Protein AF-A0A6G3R9V7-F1 (afdb_monomer)

Structure (mmCIF, N/CA/C/O backbone):
data_AF-A0A6G3R9V7-F1
#
_entry.id   AF-A0A6G3R9V7-F1
#
loop_
_atom_site.group_PDB
_atom_site.id
_atom_site.type_symbol
_atom_site.label_atom_id
_atom_site.label_alt_id
_atom_site.label_comp_id
_atom_site.label_asym_id
_atom_site.label_entity_id
_atom_site.label_seq_id
_atom_site.pdbx_PDB_ins_code
_atom_site.Cartn_x
_atom_site.Cartn_y
_atom_site.Cartn_z
_atom_site.occupancy
_atom_site.B_iso_or_equiv
_atom_site.auth_seq_id
_atom_site.auth_comp_id
_atom_site.auth_asym_id
_atom_site.auth_atom_id
_atom_site.pdbx_PDB_model_num
ATOM 1 N N . MET A 1 1 ? 48.338 -47.373 3.025 1.00 44.97 1 MET A N 1
ATOM 2 C CA . MET A 1 1 ? 47.869 -45.983 3.180 1.00 44.97 1 MET A CA 1
ATOM 3 C C . MET A 1 1 ? 46.352 -46.029 3.085 1.00 44.97 1 MET A C 1
ATOM 5 O O . MET A 1 1 ? 45.784 -45.882 2.017 1.00 44.97 1 MET A O 1
ATOM 9 N N . THR A 1 2 ? 45.728 -46.462 4.175 1.00 39.59 2 THR A N 1
ATOM 10 C CA . THR A 1 2 ? 44.278 -46.592 4.341 1.00 39.59 2 THR A CA 1
ATOM 11 C C . THR A 1 2 ? 43.765 -45.263 4.864 1.00 39.59 2 THR A C 1
ATOM 13 O O . THR A 1 2 ? 44.139 -44.901 5.977 1.00 39.59 2 THR A O 1
ATOM 16 N N . ASP A 1 3 ? 42.954 -44.555 4.081 1.00 39.59 3 ASP A N 1
ATOM 17 C CA . ASP A 1 3 ? 42.157 -43.450 4.606 1.00 39.59 3 ASP A CA 1
ATOM 18 C C . ASP A 1 3 ? 40.691 -43.874 4.633 1.00 39.59 3 ASP A C 1
ATOM 20 O O . ASP A 1 3 ? 40.093 -44.293 3.640 1.00 39.59 3 ASP A O 1
ATOM 24 N N . THR A 1 4 ? 40.203 -43.902 5.861 1.00 49.16 4 THR A N 1
ATOM 25 C CA . THR A 1 4 ? 38.950 -44.468 6.319 1.00 49.16 4 THR A CA 1
ATOM 26 C C . THR A 1 4 ? 37.867 -43.411 6.186 1.00 49.16 4 THR A C 1
ATOM 28 O O . THR A 1 4 ? 38.034 -42.286 6.644 1.00 49.16 4 THR A O 1
ATOM 31 N N . ALA A 1 5 ? 36.726 -43.801 5.621 1.00 50.50 5 ALA A N 1
ATOM 32 C CA . ALA A 1 5 ? 35.506 -43.011 5.626 1.00 50.50 5 ALA A CA 1
ATOM 33 C C . ALA A 1 5 ? 35.195 -42.456 7.028 1.00 50.50 5 ALA A C 1
ATOM 35 O O . ALA A 1 5 ? 34.998 -43.220 7.974 1.00 50.50 5 ALA A O 1
ATOM 36 N N . LEU A 1 6 ? 35.060 -41.133 7.141 1.00 55.19 6 LEU A N 1
ATOM 37 C CA . LEU A 1 6 ? 34.373 -40.500 8.262 1.00 55.19 6 LEU A CA 1
ATOM 38 C C . LEU A 1 6 ? 33.171 -39.719 7.722 1.00 55.19 6 LEU A C 1
ATOM 40 O O . LEU A 1 6 ? 33.208 -38.509 7.514 1.00 55.19 6 LEU A O 1
ATOM 44 N N . CYS A 1 7 ? 32.073 -40.442 7.492 1.00 44.97 7 CYS A N 1
ATOM 45 C CA . CYS A 1 7 ? 30.747 -39.838 7.510 1.00 44.97 7 CYS A CA 1
ATOM 46 C C . CYS A 1 7 ? 30.545 -39.234 8.905 1.00 44.97 7 CYS A C 1
ATOM 48 O O . CYS A 1 7 ? 30.332 -39.960 9.879 1.00 44.97 7 CYS A O 1
ATOM 50 N N . GLY A 1 8 ? 30.629 -37.908 9.003 1.00 42.91 8 GLY A N 1
ATOM 51 C CA . GLY A 1 8 ? 30.183 -37.179 10.182 1.00 42.91 8 GLY A CA 1
ATOM 52 C C . GLY A 1 8 ? 28.707 -37.484 10.424 1.00 42.91 8 GLY A C 1
ATOM 53 O O . GLY A 1 8 ? 27.855 -37.197 9.587 1.00 42.91 8 GLY A O 1
ATOM 54 N N . ARG A 1 9 ? 28.406 -38.119 11.557 1.00 53.47 9 ARG A N 1
ATOM 55 C CA . ARG A 1 9 ? 27.035 -38.318 12.031 1.00 53.47 9 ARG A CA 1
ATOM 56 C C . ARG A 1 9 ? 26.480 -36.959 12.470 1.00 53.47 9 ARG A C 1
ATOM 58 O O . ARG A 1 9 ? 27.119 -36.327 13.310 1.00 53.47 9 ARG A O 1
ATOM 65 N N . PRO A 1 10 ? 25.299 -36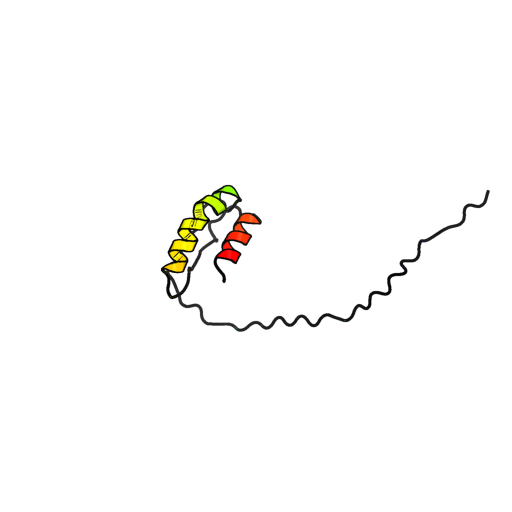.517 12.011 1.00 49.50 10 PRO A N 1
ATOM 66 C CA . PRO A 1 10 ? 24.604 -35.429 12.678 1.00 49.50 10 PRO A CA 1
ATOM 67 C C . PRO A 1 10 ? 24.059 -35.953 14.014 1.00 49.50 10 PRO A C 1
ATOM 69 O O . PRO A 1 10 ? 22.994 -36.560 14.086 1.00 49.50 10 PRO A O 1
ATOM 72 N N . THR A 1 11 ? 24.810 -35.749 15.095 1.00 57.28 11 THR A N 1
ATOM 73 C CA . THR A 1 11 ? 24.278 -35.823 16.460 1.00 57.28 11 THR A CA 1
ATOM 74 C C . THR A 1 11 ? 23.593 -34.501 16.774 1.00 57.28 11 THR A C 1
ATOM 76 O O . THR A 1 11 ? 24.162 -33.622 17.413 1.00 57.28 11 THR A O 1
ATOM 79 N N . GLY A 1 12 ? 22.369 -34.361 16.28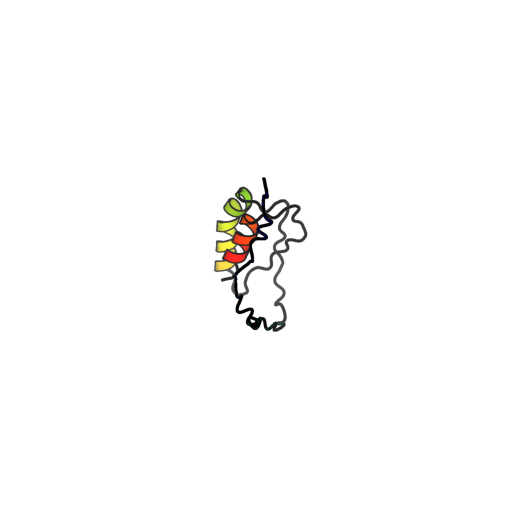2 1.00 48.06 12 GLY A N 1
ATOM 80 C CA . GLY A 1 12 ? 21.436 -33.319 16.678 1.00 48.06 12 GLY A CA 1
ATOM 81 C C . GLY A 1 12 ? 20.090 -33.986 16.874 1.00 48.06 12 GLY A C 1
ATOM 82 O O . GLY A 1 12 ? 19.338 -34.155 15.922 1.00 48.06 12 GLY A O 1
ATOM 83 N N . ARG A 1 13 ? 19.824 -34.446 18.099 1.00 51.53 13 ARG A N 1
ATOM 84 C CA . ARG A 1 13 ? 18.500 -34.901 18.511 1.00 51.53 13 ARG A CA 1
ATOM 85 C C . ARG A 1 13 ? 17.601 -33.667 18.522 1.00 51.53 13 ARG A C 1
ATOM 87 O O . ARG A 1 13 ? 17.551 -32.959 19.518 1.00 51.53 13 ARG A O 1
ATOM 94 N N . GLY A 1 14 ? 16.995 -33.364 17.378 1.00 52.00 14 GLY A N 1
ATOM 95 C CA . GLY A 1 14 ? 15.905 -32.409 17.306 1.00 52.00 14 GLY A CA 1
ATOM 96 C C . GLY A 1 14 ? 14.740 -33.011 18.070 1.00 52.00 14 GLY A C 1
ATOM 97 O O . GLY A 1 14 ? 14.149 -33.991 17.619 1.00 52.00 14 GLY A O 1
ATOM 98 N N . ASP A 1 15 ? 14.454 -32.469 19.248 1.00 57.19 15 ASP A N 1
ATOM 99 C CA . ASP A 1 15 ? 13.123 -32.571 19.829 1.00 57.19 15 ASP A CA 1
ATOM 100 C C . ASP A 1 15 ? 12.185 -31.790 18.900 1.00 57.19 15 ASP A C 1
ATOM 102 O O . ASP A 1 15 ? 11.902 -30.612 19.097 1.00 57.19 15 ASP A O 1
ATOM 106 N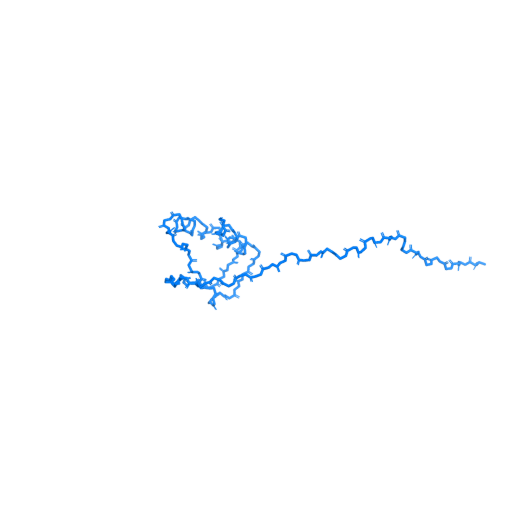 N . ASP A 1 16 ? 11.768 -32.461 17.828 1.00 59.91 16 ASP A N 1
ATOM 107 C CA . ASP A 1 16 ? 10.835 -31.993 16.805 1.00 59.91 16 ASP A CA 1
ATOM 108 C C . ASP A 1 16 ? 9.409 -32.097 17.367 1.00 59.91 16 ASP A C 1
ATOM 110 O O . ASP A 1 16 ? 8.531 -32.789 16.847 1.00 59.91 16 ASP A O 1
ATOM 114 N N . ALA A 1 17 ? 9.199 -31.492 18.539 1.00 60.53 17 ALA A N 1
ATOM 115 C CA . ALA A 1 17 ? 7.865 -31.323 19.072 1.00 60.53 17 ALA A CA 1
ATOM 116 C C . ALA A 1 17 ? 7.132 -30.391 18.097 1.00 60.53 17 ALA A C 1
ATOM 118 O O . ALA A 1 17 ? 7.583 -29.258 17.910 1.00 60.53 17 ALA A O 1
ATOM 119 N N . PRO A 1 18 ? 6.026 -30.824 17.465 1.00 56.53 18 PRO A N 1
ATOM 120 C CA . PRO A 1 18 ? 5.261 -29.946 16.602 1.00 56.53 18 PRO A CA 1
ATOM 121 C C . PRO A 1 18 ? 4.806 -28.754 17.439 1.00 56.53 18 PRO A C 1
ATOM 123 O O . PRO A 1 18 ? 3.968 -28.892 18.331 1.00 56.53 18 PRO A O 1
ATOM 126 N N . HIS A 1 19 ? 5.387 -27.584 17.179 1.00 59.41 19 HIS A N 1
ATOM 127 C CA . HIS A 1 19 ? 4.876 -26.335 17.714 1.00 59.41 19 HIS A CA 1
ATOM 128 C C . HIS A 1 19 ? 3.436 -26.210 17.205 1.00 59.41 19 HIS A C 1
ATOM 130 O O . H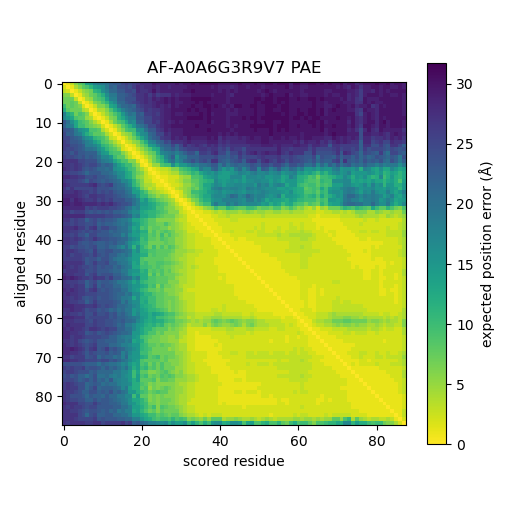IS A 1 19 ? 3.240 -26.149 15.987 1.00 59.41 19 HIS A O 1
ATOM 136 N N . PRO A 1 20 ? 2.410 -26.220 18.074 1.00 60.44 20 PRO A N 1
ATOM 137 C CA . PRO A 1 20 ? 1.050 -26.060 17.602 1.00 60.44 20 PRO A CA 1
ATOM 138 C C . PRO A 1 20 ? 0.95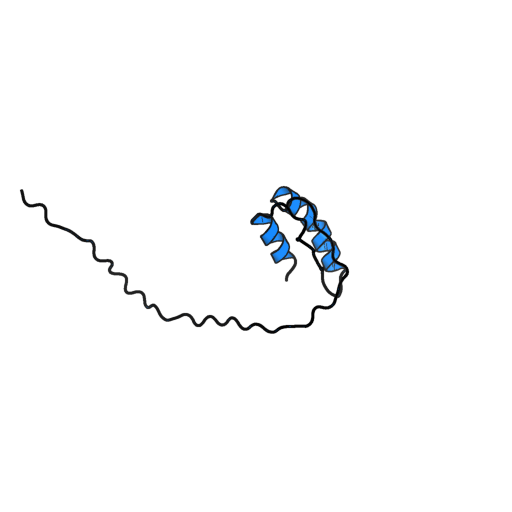2 -24.657 17.009 1.00 60.44 20 PRO A C 1
ATOM 140 O O . PRO A 1 20 ? 1.082 -23.666 17.727 1.00 60.44 20 PRO A O 1
ATOM 143 N N . SER A 1 21 ? 0.767 -24.555 15.693 1.00 63.84 21 SER A N 1
ATOM 144 C CA . SER A 1 21 ? 0.485 -23.276 15.054 1.00 63.84 21 SER A CA 1
ATOM 145 C C . SER A 1 21 ? -0.866 -22.787 15.579 1.00 63.84 21 SER A C 1
ATOM 147 O O . SER A 1 21 ? -1.914 -23.242 15.126 1.00 63.84 21 SER A O 1
ATOM 149 N N . GLN A 1 22 ? -0.856 -21.883 16.560 1.00 69.50 22 GLN A N 1
ATOM 150 C CA . GLN A 1 22 ? -2.060 -21.326 17.193 1.00 69.50 22 GLN A CA 1
ATOM 151 C C . GLN A 1 22 ? -2.738 -20.242 16.333 1.00 69.50 22 GLN A C 1
ATOM 153 O O . GLN A 1 22 ? -3.380 -19.334 16.854 1.00 69.50 22 GLN A O 1
ATOM 158 N N . ALA A 1 23 ? -2.582 -20.290 15.010 1.00 75.75 23 ALA A N 1
ATOM 159 C CA . ALA A 1 23 ? -3.186 -19.303 14.129 1.00 75.75 23 ALA A CA 1
ATOM 160 C C . ALA A 1 23 ? -4.687 -19.599 13.978 1.00 75.75 23 ALA A C 1
ATOM 162 O O . ALA A 1 23 ? -5.081 -20.536 13.286 1.00 75.75 23 ALA A O 1
ATOM 163 N N . ALA A 1 24 ? -5.522 -18.791 14.630 1.00 78.31 24 ALA A N 1
ATOM 164 C CA . ALA A 1 24 ? -6.964 -18.760 14.415 1.00 78.31 24 ALA A CA 1
ATOM 165 C C . ALA A 1 24 ? -7.326 -17.536 13.560 1.00 78.31 24 ALA A C 1
ATOM 167 O O . ALA A 1 24 ? -6.830 -16.437 13.799 1.00 78.31 24 ALA A O 1
ATOM 168 N N . MET A 1 25 ? -8.190 -17.722 12.560 1.00 77.44 25 MET A N 1
ATOM 169 C CA . MET A 1 25 ? -8.685 -16.647 11.698 1.00 77.44 25 MET A CA 1
ATOM 170 C C . MET A 1 25 ? -10.161 -16.391 12.002 1.00 77.44 25 MET A C 1
ATOM 172 O O . MET A 1 25 ? -10.994 -17.272 11.802 1.00 77.44 25 MET A O 1
ATOM 176 N N . THR A 1 26 ? -10.491 -15.167 12.409 1.00 78.19 26 THR A N 1
ATOM 177 C CA . THR A 1 26 ? -11.877 -14.692 12.504 1.00 78.19 26 THR A CA 1
ATOM 178 C C . THR A 1 26 ? -12.117 -13.690 11.386 1.00 78.19 26 THR A C 1
ATOM 180 O O . THR A 1 26 ? -11.398 -12.701 11.269 1.00 78.19 26 THR A O 1
ATOM 183 N N . ARG A 1 27 ? -13.127 -13.936 10.547 1.00 72.94 27 ARG A N 1
ATOM 184 C CA . ARG A 1 27 ? -13.542 -12.963 9.532 1.00 72.94 27 ARG A CA 1
ATOM 185 C C . ARG A 1 27 ? -14.391 -11.892 10.197 1.00 72.94 27 ARG A C 1
ATOM 187 O O . ARG A 1 27 ? -15.489 -12.184 10.662 1.00 72.94 27 ARG A O 1
ATOM 194 N N . VAL A 1 28 ? -13.894 -10.665 10.207 1.00 74.12 28 VAL A N 1
ATOM 195 C CA . VAL A 1 28 ? -14.672 -9.484 10.584 1.00 74.12 28 VAL A CA 1
ATOM 196 C C . VAL A 1 28 ? -15.157 -8.781 9.311 1.00 74.12 28 VAL A C 1
ATO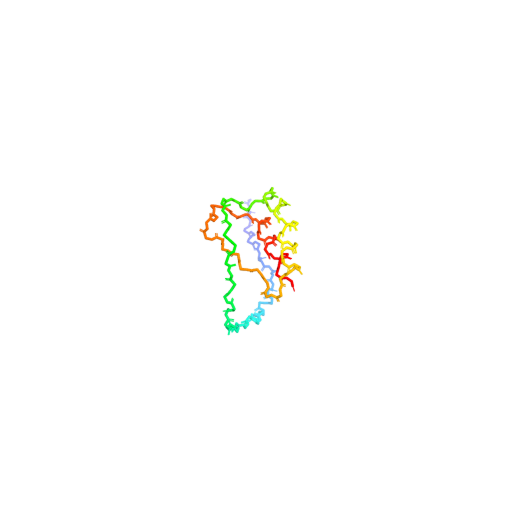M 198 O O . VAL A 1 28 ? -14.410 -8.732 8.330 1.00 74.12 28 VAL A O 1
ATOM 201 N N . PRO A 1 29 ? -16.407 -8.290 9.256 1.00 67.81 29 PRO A N 1
ATOM 202 C CA . PRO A 1 29 ? -16.867 -7.493 8.126 1.00 67.81 29 PRO A CA 1
ATOM 203 C C . PRO A 1 29 ? -16.048 -6.199 8.038 1.00 67.81 29 PRO A C 1
ATOM 205 O O . PRO A 1 29 ? -15.940 -5.465 9.018 1.00 67.81 29 PRO A O 1
ATOM 208 N N . LEU A 1 30 ? -15.476 -5.927 6.862 1.00 68.19 30 LEU A N 1
ATOM 209 C CA . LEU A 1 30 ? -14.749 -4.686 6.605 1.00 68.19 30 LEU A CA 1
ATOM 210 C C . LEU A 1 30 ? -15.742 -3.520 6.553 1.00 68.19 30 LEU A C 1
ATOM 212 O O . LEU A 1 30 ? -16.648 -3.497 5.714 1.00 68.19 30 LEU A O 1
ATOM 216 N N . GLN A 1 31 ? -15.556 -2.549 7.445 1.00 71.69 31 GLN A N 1
ATOM 217 C CA . GLN A 1 31 ? -16.090 -1.202 7.260 1.00 71.69 31 GLN A CA 1
ATOM 218 C C . GLN A 1 31 ? -15.497 -0.664 5.949 1.00 71.69 31 GLN A C 1
ATOM 220 O O . GLN A 1 31 ? -14.284 -0.722 5.754 1.00 71.69 31 GLN A O 1
ATOM 225 N N . ARG A 1 32 ? -16.336 -0.210 5.009 1.00 74.81 32 ARG A N 1
ATOM 226 C CA . ARG A 1 32 ? -15.841 0.346 3.740 1.00 74.81 32 ARG A CA 1
ATOM 227 C C . ARG A 1 32 ? -15.424 1.792 3.965 1.00 74.81 32 ARG A C 1
ATOM 229 O O . ARG A 1 32 ? -16.278 2.676 3.976 1.00 74.81 32 ARG A O 1
ATOM 236 N N . LEU A 1 33 ? -14.128 2.013 4.127 1.00 83.44 33 LEU A N 1
ATOM 237 C CA . LEU A 1 33 ? -13.539 3.342 4.015 1.00 83.44 33 LEU A CA 1
ATOM 238 C C . LEU A 1 33 ? -13.326 3.677 2.536 1.00 83.44 33 LEU A C 1
ATOM 240 O O . LEU A 1 33 ? -13.336 2.798 1.675 1.00 83.44 33 LEU A O 1
ATOM 244 N N . ALA A 1 34 ? -13.189 4.964 2.223 1.00 86.62 34 ALA A N 1
ATOM 245 C CA . ALA A 1 34 ? -12.737 5.361 0.897 1.00 86.62 34 ALA A CA 1
ATOM 246 C C . ALA A 1 34 ? -11.240 5.017 0.773 1.00 86.62 34 ALA A C 1
ATOM 248 O O . ALA A 1 34 ? -10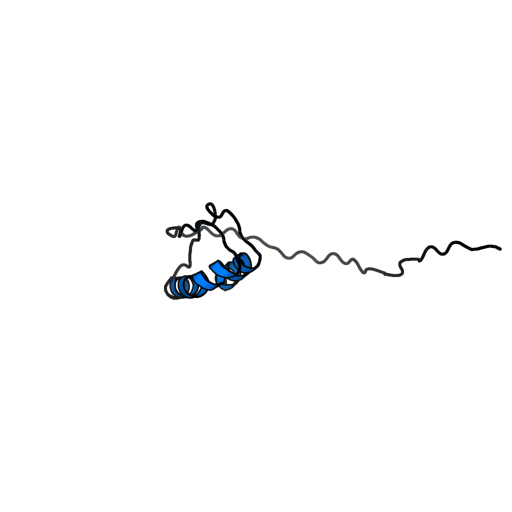.467 5.480 1.618 1.00 86.62 34 ALA A O 1
ATOM 249 N N . PRO A 1 35 ? -10.823 4.234 -0.239 1.00 90.56 35 PRO A N 1
ATOM 250 C CA . PRO A 1 35 ? -9.439 3.803 -0.348 1.00 90.56 35 PRO A CA 1
ATOM 251 C C . PRO A 1 35 ? -8.528 4.961 -0.757 1.00 90.56 35 PRO A C 1
ATOM 253 O O . PRO A 1 35 ? -8.849 5.752 -1.649 1.00 90.56 35 PRO A O 1
ATOM 256 N N . ILE A 1 36 ? -7.354 5.022 -0.136 1.00 92.75 36 ILE A N 1
ATOM 257 C CA . ILE A 1 36 ? -6.235 5.851 -0.573 1.00 92.75 36 ILE A CA 1
ATOM 258 C C . ILE A 1 36 ? -5.410 5.007 -1.541 1.00 92.75 36 ILE A C 1
ATOM 260 O O . ILE A 1 36 ? -4.772 4.034 -1.140 1.00 92.75 36 ILE A O 1
ATOM 264 N N . VAL A 1 37 ? -5.448 5.370 -2.822 1.00 95.00 37 VAL A N 1
ATOM 265 C CA . VAL A 1 37 ? -4.723 4.644 -3.870 1.00 95.00 37 VAL A CA 1
ATOM 266 C C . VAL A 1 37 ? -3.252 5.042 -3.859 1.00 95.00 37 VAL A C 1
ATOM 268 O O . VAL A 1 37 ? -2.907 6.214 -4.019 1.00 95.00 37 VAL A O 1
ATOM 271 N N . MET A 1 38 ? -2.385 4.048 -3.691 1.00 94.81 38 MET A N 1
ATOM 272 C CA . MET A 1 38 ? -0.936 4.207 -3.693 1.00 94.81 38 MET A CA 1
ATOM 273 C C . MET A 1 38 ? -0.390 3.828 -5.071 1.00 94.81 38 MET A C 1
ATOM 275 O O . MET A 1 38 ? -0.638 2.731 -5.571 1.00 94.81 38 MET A O 1
ATOM 279 N N . HIS A 1 39 ? 0.368 4.733 -5.687 1.00 96.25 39 HIS A N 1
ATOM 280 C CA . HIS A 1 39 ? 0.934 4.549 -7.024 1.00 96.25 39 HIS A CA 1
ATOM 281 C C . HIS A 1 39 ? 2.462 4.495 -6.985 1.00 96.25 39 HIS A C 1
ATOM 283 O O . HIS A 1 39 ? 3.090 5.206 -6.203 1.00 96.25 39 HIS A O 1
ATOM 289 N N . GLY A 1 40 ? 3.053 3.725 -7.900 1.00 96.88 40 GLY A N 1
ATOM 290 C CA . GLY A 1 40 ? 4.503 3.681 -8.086 1.00 96.88 40 GLY A CA 1
ATOM 291 C C . GLY A 1 40 ? 5.177 2.681 -7.157 1.00 96.88 40 GLY A C 1
ATOM 292 O O . GLY A 1 40 ? 4.774 1.524 -7.101 1.00 96.88 40 GLY A O 1
ATOM 293 N N . GLU A 1 41 ? 6.221 3.098 -6.452 1.00 97.94 41 GLU A N 1
ATOM 294 C CA . GLU A 1 41 ? 7.067 2.195 -5.670 1.00 97.94 41 GLU A CA 1
ATOM 295 C C . GLU A 1 41 ? 7.011 2.532 -4.183 1.00 97.94 41 GLU A C 1
ATOM 297 O O . GLU A 1 41 ? 6.910 3.699 -3.804 1.00 97.94 41 GLU A O 1
ATOM 302 N N . LEU A 1 42 ? 7.097 1.496 -3.349 1.00 97.00 42 LEU A N 1
ATOM 303 C CA . LEU A 1 42 ? 7.234 1.612 -1.905 1.00 97.00 42 LEU A CA 1
ATOM 304 C C . LEU A 1 42 ? 8.577 1.015 -1.464 1.00 97.00 42 LEU A C 1
ATOM 306 O O . LEU A 1 42 ? 8.685 -0.156 -1.104 1.00 97.00 42 LEU A O 1
ATOM 310 N N . ASP A 1 43 ? 9.602 1.849 -1.542 1.00 96.62 43 ASP A N 1
ATOM 311 C CA . ASP A 1 43 ? 10.989 1.577 -1.175 1.00 96.62 43 ASP A CA 1
ATOM 312 C C . ASP A 1 43 ? 11.411 2.340 0.096 1.00 96.62 43 ASP A C 1
ATOM 314 O O . ASP A 1 43 ? 10.635 3.084 0.702 1.00 96.62 43 ASP A O 1
ATOM 318 N N . VAL A 1 44 ? 12.675 2.212 0.501 1.00 97.62 44 VAL A N 1
ATOM 319 C CA . VAL A 1 44 ? 13.223 2.960 1.646 1.00 97.62 44 VAL A CA 1
ATOM 320 C C . VAL A 1 44 ? 13.061 4.486 1.548 1.00 97.62 44 VAL A C 1
ATOM 322 O O . VAL A 1 44 ? 12.884 5.140 2.579 1.00 97.62 44 VAL A O 1
ATOM 325 N N . ARG A 1 45 ? 13.124 5.093 0.355 1.00 98.19 45 ARG A N 1
ATOM 326 C CA . ARG A 1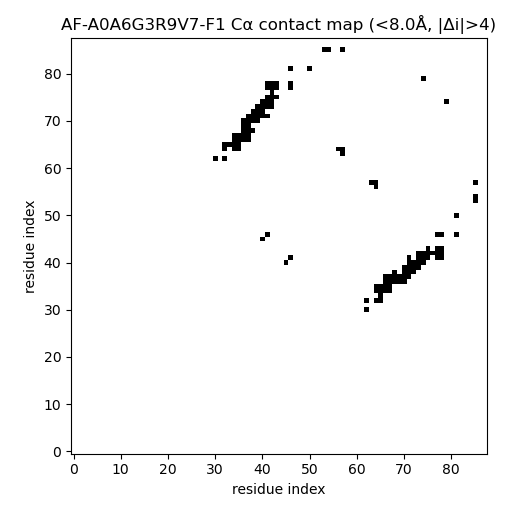 45 ? 13.014 6.554 0.213 1.00 98.19 45 ARG A CA 1
ATOM 327 C C . ARG A 1 45 ? 11.564 6.998 0.357 1.00 98.19 45 ARG A C 1
ATOM 329 O O . ARG A 1 45 ? 11.252 7.814 1.219 1.00 98.19 45 ARG A O 1
ATOM 336 N N . THR A 1 46 ? 10.693 6.421 -0.456 1.00 97.38 46 THR A N 1
ATOM 337 C CA . THR A 1 46 ? 9.256 6.717 -0.499 1.00 97.38 46 THR A CA 1
ATOM 338 C C . THR A 1 46 ? 8.572 6.364 0.820 1.00 97.38 46 THR A C 1
ATOM 340 O O . THR A 1 46 ? 7.766 7.147 1.315 1.00 97.38 46 THR A O 1
ATOM 343 N N . ALA A 1 47 ? 8.955 5.264 1.478 1.00 96.69 47 ALA A N 1
ATOM 344 C CA . ALA A 1 47 ? 8.439 4.925 2.802 1.00 96.69 47 ALA A CA 1
ATOM 345 C C . ALA A 1 47 ? 8.798 5.986 3.857 1.00 96.69 47 ALA A C 1
ATOM 347 O O . ALA A 1 47 ? 7.973 6.311 4.711 1.00 96.69 47 ALA A O 1
ATOM 348 N N . ASN A 1 48 ? 10.006 6.553 3.805 1.00 97.25 48 ASN A N 1
ATOM 349 C CA . ASN A 1 48 ? 10.403 7.635 4.710 1.00 97.25 48 ASN A CA 1
ATOM 350 C C . ASN A 1 48 ? 9.668 8.947 4.402 1.00 97.25 48 ASN A C 1
ATOM 352 O O . ASN A 1 48 ? 9.291 9.657 5.333 1.00 97.25 48 ASN A O 1
ATOM 356 N N . GLU A 1 49 ? 9.442 9.246 3.121 1.00 97.50 49 GLU A N 1
ATOM 357 C CA . GLU A 1 49 ? 8.694 10.427 2.672 1.00 97.50 49 GLU A CA 1
ATOM 358 C C . GLU A 1 49 ? 7.209 10.349 3.087 1.00 97.50 49 GLU A C 1
ATOM 360 O O . GLU A 1 49 ? 6.662 11.325 3.593 1.00 97.50 49 GLU A O 1
ATOM 365 N N . LEU A 1 50 ? 6.573 9.178 2.961 1.00 96.31 50 LEU A N 1
ATOM 366 C CA . LEU A 1 50 ? 5.138 8.981 3.221 1.00 96.31 50 LEU A CA 1
ATOM 367 C C . LEU A 1 50 ? 4.791 8.752 4.699 1.00 96.31 50 LEU A C 1
ATOM 369 O O . LEU A 1 50 ? 3.676 9.055 5.133 1.00 96.31 50 LEU A O 1
ATOM 373 N N . ARG A 1 51 ? 5.727 8.220 5.496 1.00 96.00 51 ARG A N 1
ATOM 374 C CA . ARG A 1 51 ? 5.519 7.887 6.916 1.00 96.00 51 ARG A CA 1
ATOM 375 C C . ARG A 1 51 ? 4.863 9.001 7.749 1.00 96.00 51 ARG A C 1
ATOM 377 O O . ARG A 1 51 ? 3.896 8.684 8.443 1.00 96.00 51 ARG A O 1
ATOM 384 N N . PRO A 1 52 ? 5.346 10.259 7.759 1.00 97.06 52 PRO A N 1
ATOM 385 C CA . PRO A 1 52 ? 4.762 11.291 8.618 1.00 97.06 52 PRO A CA 1
ATOM 386 C C . PRO A 1 52 ? 3.312 11.620 8.248 1.00 97.06 52 PRO A C 1
ATOM 388 O O . PRO A 1 52 ? 2.495 11.846 9.143 1.00 97.06 52 PRO A O 1
ATOM 391 N N . ASP A 1 53 ? 2.979 11.618 6.958 1.00 95.94 53 ASP A N 1
ATOM 392 C CA . ASP A 1 53 ? 1.638 11.958 6.487 1.00 95.94 53 ASP A CA 1
ATOM 393 C C . ASP A 1 53 ? 0.649 10.815 6.727 1.00 95.94 53 ASP A C 1
ATOM 395 O O . ASP A 1 53 ? -0.456 11.063 7.210 1.00 95.94 53 ASP A O 1
ATOM 399 N N . LEU A 1 54 ? 1.061 9.561 6.510 1.00 95.12 54 LEU A N 1
ATOM 400 C CA . LEU A 1 54 ? 0.235 8.388 6.817 1.00 95.12 54 LEU A CA 1
ATOM 401 C C . LEU A 1 54 ? -0.024 8.245 8.321 1.00 95.12 54 LEU A C 1
ATOM 403 O O . LEU A 1 54 ? -1.158 7.996 8.723 1.00 95.12 54 LEU A O 1
ATOM 407 N N . LEU A 1 55 ? 0.986 8.474 9.169 1.00 94.81 55 LEU A N 1
ATOM 408 C CA . LEU A 1 55 ? 0.798 8.470 10.625 1.00 94.81 55 LEU A CA 1
ATOM 409 C C . LEU A 1 55 ? -0.138 9.594 11.079 1.00 94.81 55 LEU A C 1
ATOM 411 O O . LEU A 1 55 ? -0.988 9.383 11.946 1.00 94.81 55 LEU A O 1
ATOM 415 N N . ARG A 1 56 ? -0.021 10.787 10.481 1.00 95.00 56 ARG A N 1
ATOM 416 C CA . ARG A 1 56 ? -0.937 11.896 10.768 1.00 95.00 56 ARG A CA 1
ATOM 417 C C . ARG A 1 56 ? -2.361 11.545 10.355 1.00 95.00 56 ARG A C 1
ATOM 419 O O . ARG A 1 56 ? -3.265 11.737 11.162 1.00 95.00 56 ARG A O 1
ATOM 426 N N . ALA A 1 57 ? -2.559 11.028 9.144 1.00 92.81 57 ALA A N 1
ATOM 427 C CA . ALA A 1 57 ? -3.868 10.612 8.651 1.00 92.81 57 ALA A CA 1
ATOM 428 C C . ALA A 1 57 ? -4.491 9.542 9.558 1.00 92.81 57 ALA A C 1
ATOM 430 O O . ALA A 1 57 ? -5.652 9.668 9.938 1.00 92.81 57 ALA A O 1
ATOM 431 N N . LEU A 1 58 ? -3.696 8.557 9.986 1.00 93.00 58 LEU A N 1
ATOM 432 C CA . LEU A 1 58 ? -4.131 7.513 10.910 1.00 93.00 58 LEU A CA 1
ATOM 433 C C . LEU A 1 58 ? -4.551 8.088 12.270 1.00 93.00 58 LEU A C 1
ATOM 435 O O . LEU A 1 58 ? -5.614 7.747 12.769 1.00 93.00 58 LEU A O 1
ATOM 439 N N . THR A 1 59 ? -3.774 9.021 12.830 1.00 93.19 59 THR A N 1
ATOM 440 C CA . THR A 1 59 ? -4.089 9.666 14.123 1.00 93.19 59 THR A CA 1
ATOM 441 C C . THR A 1 59 ? -5.405 10.454 14.087 1.00 93.19 59 THR A C 1
ATOM 443 O O . THR A 1 59 ? -6.058 10.617 15.114 1.00 93.19 59 THR A O 1
ATOM 446 N N . HIS A 1 60 ? -5.798 10.964 12.916 1.00 91.50 60 HIS A N 1
ATOM 447 C CA . HIS A 1 60 ? -7.047 11.711 12.731 1.00 91.50 60 HIS A CA 1
ATOM 448 C C . HIS A 1 60 ? -8.209 10.831 12.246 1.00 91.50 60 HIS A C 1
ATOM 450 O O . HIS A 1 60 ? -9.320 11.340 12.087 1.00 91.50 60 HIS A O 1
ATOM 456 N N . SER A 1 61 ? -7.977 9.538 12.004 1.00 87.81 61 SER A N 1
ATOM 457 C CA . SER A 1 61 ? -9.015 8.602 11.585 1.00 87.81 61 SER A CA 1
ATOM 458 C C . SER A 1 61 ? -9.576 7.838 12.780 1.00 87.81 61 SER A C 1
ATOM 460 O O . SER A 1 61 ? -8.827 7.302 13.591 1.00 87.81 61 SER A O 1
ATOM 462 N N . GLN A 1 62 ? -10.905 7.760 12.876 1.00 86.19 62 GLN A N 1
ATOM 463 C CA . GLN A 1 62 ? -11.578 6.945 13.896 1.00 86.19 62 GLN A CA 1
ATOM 464 C C . GLN A 1 62 ? -11.624 5.460 13.513 1.00 86.19 62 GLN A C 1
ATOM 466 O O . GLN A 1 62 ? -11.619 4.604 14.392 1.00 86.19 62 GLN A O 1
ATOM 471 N N . ASP A 1 63 ? -11.627 5.165 12.212 1.00 87.44 63 ASP A N 1
ATOM 472 C CA . ASP A 1 63 ? -11.897 3.829 11.668 1.00 87.44 63 ASP A CA 1
ATOM 473 C C . ASP A 1 63 ? -10.667 3.192 10.989 1.00 87.44 63 ASP A C 1
ATOM 475 O O . ASP A 1 63 ? -10.747 2.087 10.454 1.00 87.44 63 ASP A O 1
ATOM 479 N N . GLY A 1 64 ? -9.517 3.877 11.009 1.00 89.38 64 GLY A N 1
ATOM 480 C CA . GLY A 1 64 ? -8.277 3.443 10.358 1.00 89.38 64 GLY A CA 1
ATOM 481 C C . GLY A 1 64 ? -8.100 3.993 8.938 1.00 89.38 64 GLY A C 1
ATOM 482 O O . GLY A 1 64 ? -8.742 4.969 8.546 1.00 89.38 64 GLY A O 1
ATOM 483 N N . LEU A 1 65 ? -7.184 3.402 8.171 1.00 91.12 65 LEU A N 1
ATOM 484 C CA . LEU A 1 65 ? -6.930 3.754 6.771 1.00 91.12 65 LEU A CA 1
ATOM 485 C C . LEU A 1 65 ? -7.168 2.530 5.886 1.00 91.12 65 LEU A C 1
ATOM 487 O O . LEU A 1 65 ? -6.685 1.444 6.199 1.00 91.12 65 LEU A O 1
ATOM 491 N N . ASP A 1 66 ? -7.863 2.724 4.768 1.00 91.75 66 ASP A N 1
ATOM 492 C CA . ASP A 1 66 ? -7.939 1.737 3.690 1.00 91.75 66 ASP A CA 1
ATOM 493 C C . ASP A 1 66 ? -6.938 2.136 2.606 1.00 91.75 66 ASP A C 1
ATOM 495 O O . ASP A 1 66 ? -7.071 3.190 1.982 1.00 91.75 66 ASP A O 1
ATOM 499 N N . LEU A 1 67 ? -5.877 1.346 2.459 1.00 93.19 67 LEU A N 1
ATOM 500 C CA . LEU A 1 67 ? -4.797 1.603 1.511 1.00 93.19 67 LEU A CA 1
ATOM 501 C C . LEU A 1 67 ? -4.924 0.623 0.346 1.00 93.19 67 LEU A C 1
ATOM 503 O O . LEU A 1 67 ? -4.734 -0.582 0.521 1.00 93.19 67 LEU A O 1
ATOM 507 N N . ASP A 1 68 ? -5.192 1.143 -0.851 1.00 93.50 68 ASP A N 1
ATOM 508 C CA . ASP A 1 68 ? -5.164 0.343 -2.072 1.00 93.50 68 ASP A CA 1
ATOM 509 C C . ASP A 1 68 ? -3.738 0.319 -2.629 1.00 93.50 68 ASP A C 1
ATOM 511 O O . ASP A 1 68 ? -3.203 1.325 -3.102 1.00 93.50 68 ASP A O 1
ATOM 515 N N . LEU A 1 69 ? -3.121 -0.859 -2.549 1.00 95.62 69 LEU A N 1
ATOM 516 C CA . LEU A 1 69 ? -1.756 -1.122 -3.002 1.00 95.62 69 LEU A CA 1
ATOM 517 C C . LEU A 1 69 ? -1.710 -1.755 -4.404 1.00 95.62 69 LEU A C 1
ATOM 519 O O . LEU A 1 69 ? -0.630 -2.091 -4.886 1.00 95.62 69 LEU A O 1
ATOM 523 N N . GLY A 1 70 ? -2.858 -1.944 -5.065 1.00 96.19 70 GLY A N 1
ATOM 524 C CA . GLY A 1 70 ? -2.963 -2.647 -6.347 1.00 96.19 70 GLY A CA 1
ATOM 525 C C . GLY A 1 70 ? -2.269 -1.943 -7.515 1.00 96.19 70 GLY A C 1
ATOM 526 O O . GLY A 1 70 ? -1.969 -2.584 -8.520 1.00 96.19 70 GLY A O 1
ATOM 527 N N . ALA A 1 71 ? -1.985 -0.644 -7.381 1.00 96.44 71 ALA A N 1
ATOM 528 C CA . ALA A 1 71 ? -1.271 0.156 -8.374 1.00 96.44 71 ALA A CA 1
ATOM 529 C C . ALA A 1 71 ? 0.226 0.354 -8.056 1.00 96.44 71 ALA A C 1
ATOM 531 O O . ALA A 1 71 ? 0.895 1.141 -8.737 1.00 96.44 71 ALA A O 1
ATOM 532 N N . LEU A 1 72 ? 0.762 -0.350 -7.051 1.00 97.38 72 LEU A N 1
ATOM 533 C CA . LEU A 1 72 ? 2.198 -0.373 -6.794 1.00 97.38 72 LEU A CA 1
ATOM 534 C C . LEU A 1 72 ? 2.917 -1.292 -7.786 1.00 97.38 72 LEU A C 1
ATOM 536 O O . LEU A 1 72 ? 2.532 -2.439 -8.002 1.00 97.38 72 LEU A O 1
ATOM 540 N N . THR A 1 73 ? 4.008 -0.800 -8.359 1.00 97.56 73 THR A N 1
ATOM 541 C CA . THR A 1 73 ? 4.912 -1.563 -9.224 1.00 97.56 73 THR A CA 1
ATOM 542 C C . THR A 1 73 ? 6.007 -2.272 -8.432 1.00 97.56 73 THR A C 1
ATOM 544 O O . THR A 1 73 ? 6.568 -3.253 -8.919 1.00 97.56 73 THR A O 1
ATOM 547 N N . PHE A 1 74 ? 6.308 -1.809 -7.214 1.00 97.12 74 PHE A N 1
ATOM 548 C CA . PHE A 1 74 ? 7.327 -2.393 -6.342 1.00 97.12 74 PHE A CA 1
ATOM 549 C C . PHE A 1 74 ? 7.047 -2.103 -4.861 1.00 97.12 74 PHE A C 1
ATOM 551 O O . PHE A 1 74 ? 6.521 -1.046 -4.519 1.00 97.12 74 PHE A O 1
ATOM 558 N N . CYS A 1 75 ? 7.416 -3.036 -3.982 1.00 97.50 75 CYS A N 1
ATOM 559 C CA . CYS A 1 75 ? 7.365 -2.871 -2.531 1.00 97.50 75 CYS A CA 1
ATOM 560 C C . CYS A 1 75 ? 8.487 -3.696 -1.886 1.00 97.50 75 CYS A C 1
ATOM 562 O O . CYS A 1 75 ? 8.528 -4.916 -2.065 1.00 97.50 75 CYS A O 1
ATOM 564 N N . ASP A 1 76 ? 9.399 -3.044 -1.159 1.00 97.31 76 ASP A N 1
ATOM 565 C CA . ASP A 1 76 ? 10.475 -3.712 -0.420 1.00 97.31 76 ASP A CA 1
ATOM 566 C C . ASP A 1 76 ? 10.149 -3.881 1.077 1.00 97.31 76 ASP A C 1
ATOM 568 O O . ASP A 1 76 ? 9.060 -3.567 1.570 1.00 97.31 76 ASP A O 1
ATOM 572 N N . CYS A 1 77 ? 11.120 -4.392 1.836 1.00 98.06 77 CYS A N 1
ATOM 573 C CA . CYS A 1 77 ? 10.986 -4.571 3.279 1.00 98.06 77 CYS A CA 1
ATOM 574 C C . CYS A 1 77 ? 10.731 -3.252 4.029 1.00 98.06 77 CYS A C 1
ATOM 576 O O . CYS A 1 77 ? 10.070 -3.266 5.068 1.00 98.06 77 CYS A O 1
ATOM 578 N N . SER A 1 78 ? 11.242 -2.115 3.548 1.00 97.44 78 SER A N 1
ATOM 579 C CA . SER A 1 78 ? 10.958 -0.808 4.145 1.00 97.44 78 SER A CA 1
ATOM 580 C C . SER A 1 78 ? 9.493 -0.424 3.954 1.00 97.44 78 SER A C 1
ATOM 582 O O . SER A 1 78 ? 8.878 0.063 4.906 1.00 97.44 78 SER A O 1
ATOM 584 N N . GLY A 1 79 ? 8.914 -0.718 2.787 1.00 96.38 79 GLY A N 1
ATOM 585 C CA . GLY A 1 79 ? 7.484 -0.557 2.536 1.00 96.38 79 GLY A CA 1
ATOM 586 C C . GLY A 1 79 ? 6.609 -1.408 3.456 1.00 96.38 79 GLY A C 1
ATOM 587 O O . GLY A 1 79 ? 5.709 -0.889 4.116 1.00 96.38 79 GLY A O 1
ATOM 588 N N . VAL A 1 80 ? 6.926 -2.696 3.606 1.00 96.56 80 VAL A N 1
ATOM 589 C CA . VAL A 1 80 ? 6.214 -3.583 4.548 1.00 96.56 80 VAL A CA 1
ATOM 590 C C . VAL A 1 80 ? 6.335 -3.086 5.994 1.00 96.56 80 VAL A C 1
ATOM 592 O O . VAL A 1 80 ? 5.341 -3.032 6.717 1.00 96.56 80 VAL A O 1
ATOM 595 N N . ASN A 1 81 ? 7.525 -2.658 6.421 1.00 96.44 81 ASN A N 1
ATOM 596 C CA . ASN A 1 81 ? 7.741 -2.122 7.769 1.00 96.44 81 ASN A CA 1
ATOM 597 C C . ASN A 1 81 ? 6.963 -0.824 8.030 1.00 96.44 81 ASN A C 1
ATOM 599 O O . ASN A 1 81 ? 6.591 -0.544 9.172 1.00 96.44 81 ASN A O 1
ATOM 603 N N . LEU A 1 82 ? 6.722 -0.012 6.998 1.00 96.00 82 LEU A N 1
ATOM 604 C CA . LEU A 1 82 ? 5.821 1.130 7.103 1.00 96.00 82 LEU A CA 1
ATOM 605 C C . LEU A 1 82 ? 4.383 0.669 7.357 1.00 96.00 82 LEU A C 1
ATOM 607 O O . LEU A 1 82 ? 3.779 1.145 8.312 1.00 96.00 82 LEU A O 1
ATOM 611 N N . LEU A 1 83 ? 3.868 -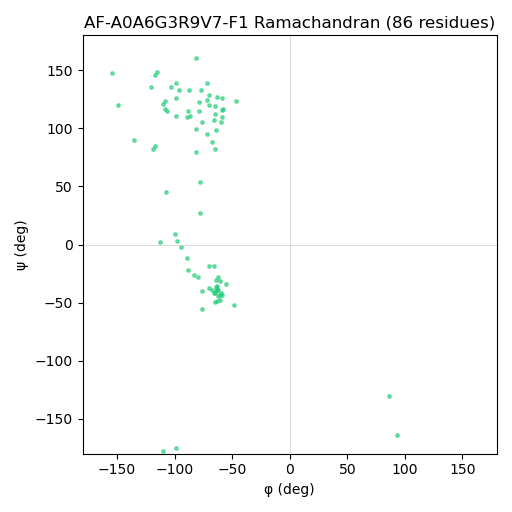0.288 6.582 1.00 95.62 83 LEU A N 1
ATOM 612 C CA . LEU A 1 83 ? 2.509 -0.817 6.766 1.00 95.62 83 LEU A CA 1
ATOM 613 C C . LEU A 1 83 ? 2.314 -1.441 8.156 1.00 95.62 83 LEU A C 1
ATOM 615 O O . LEU A 1 83 ? 1.311 -1.180 8.813 1.00 95.62 83 LEU A O 1
ATOM 619 N N . LEU A 1 84 ? 3.304 -2.189 8.651 1.00 94.94 84 LEU A N 1
ATOM 620 C CA . LEU A 1 84 ? 3.284 -2.745 10.009 1.00 94.94 84 LEU A CA 1
ATOM 621 C C . LEU A 1 84 ? 3.276 -1.656 11.090 1.00 94.94 84 LEU A C 1
ATOM 623 O O . LEU A 1 84 ? 2.628 -1.815 12.120 1.00 94.94 84 LEU A O 1
ATOM 627 N N . ALA A 1 85 ? 3.963 -0.535 10.863 1.00 92.94 85 ALA A N 1
ATOM 628 C CA . ALA A 1 85 ? 3.937 0.593 11.790 1.00 92.94 85 ALA A CA 1
ATOM 629 C C . ALA A 1 85 ? 2.580 1.322 11.820 1.00 92.94 85 ALA A C 1
ATOM 631 O O . ALA A 1 85 ? 2.321 2.041 12.781 1.00 92.94 85 ALA A O 1
ATOM 632 N N . LEU A 1 86 ? 1.734 1.146 10.798 1.00 92.19 86 LEU A N 1
ATOM 633 C CA . LEU A 1 86 ? 0.371 1.690 10.739 1.00 92.19 86 LEU A CA 1
ATOM 634 C C . LEU A 1 86 ? -0.682 0.744 11.350 1.00 92.19 86 LEU A C 1
ATOM 636 O O . LEU A 1 86 ? -1.819 1.159 11.540 1.00 92.19 86 LEU A O 1
ATOM 640 N N . HIS A 1 87 ? -0.324 -0.509 11.644 1.00 84.56 87 HIS A N 1
ATOM 641 C CA . HIS A 1 87 ? -1.222 -1.564 12.140 1.00 84.56 87 HIS A CA 1
ATOM 642 C C . HIS A 1 87 ? -0.978 -1.871 13.637 1.00 84.56 87 HIS A C 1
ATOM 644 O O . HIS A 1 87 ? -0.853 -3.027 14.040 1.00 84.56 87 HIS A O 1
ATOM 650 N N . GLN A 1 88 ? -0.844 -0.849 14.481 1.00 59.28 88 GLN A N 1
ATOM 651 C CA . GLN A 1 88 ? -0.741 -1.020 15.942 1.00 59.28 88 GLN A CA 1
ATOM 652 C C . GLN A 1 88 ? -2.028 -0.572 16.618 1.00 59.28 88 GLN A C 1
ATOM 654 O O . GLN A 1 88 ? -2.420 -1.243 17.597 1.00 59.28 88 GLN A O 1
#

Mean predicted aligned error: 12.62 Å

Solvent-accessible surface area (backbone atoms only — not comparable to full-atom values): 5932 Å² total; per-residue (Å²): 139,86,86,76,90,76,82,80,74,86,88,67,88,72,82,78,68,80,75,78,80,82,82,78,87,81,91,72,87,79,79,85,62,80,64,47,77,42,71,47,61,28,34,67,66,50,32,62,70,46,45,65,57,53,53,49,53,41,74,75,35,93,87,58,79,42,73,39,62,86,57,42,80,44,72,42,72,47,26,53,53,48,55,56,69,72,69,120

Foldseek 3Di:
DDDDDDPPDPPDPPPVPPPPPPDDDDDDDDDDDDEDEDAEEADQVVLVVCLVVQVVVQVPDPRAHHYHCVRYPYYDPSSVVSVVVRVD

Secondary structure (DSSP, 8-state):
---------------------------PPPP-PPPEEEEEEESHHHHHHHHHHHHHHHHT-SS---EEEEEEEEE-HHHHHHHHHH--

Radius of gyration: 23.58 Å; Cα contacts (8 Å, |Δi|>4): 64; chains: 1; bounding box: 65×58×29 Å

Sequence (88 aa):
MTDTALCGRPTGRGDDAPHPSQAAMTRVPLQRLAPIVMHGELDVRTANELRPDLLRALTHSQDGLDLDLGALTFCDCSGVNLLLALHQ

Nearest PDB structures (foldseek):
  4emp-assembly1_B  TM=6.851E-01  e=3.112E-01  Staphylococcus aureus subsp. aureus MW2
  4emm-assembly1_H  TM=6.794E-01  e=7.483E-01  Staphylococcus aureus subsp. aureus MW2
  3tt6-assembly1_E-2  TM=6.867E-01  e=9.162E-01  Bacillus subtilis
  3v5i-assembly2_a  TM=6.387E-01  e=9.162E-01  Staphylococcus aureus subsp. aureus NCTC 8325
  6hwm-assembly1_E  TM=6.307E-01  e=1.049E+00  Thermus thermophilus

pLDDT: mean 81.3, std 18.52, range [39.59, 98.19]